Protein AF-A0A9D6EJG4-F1 (afdb_monomer_lite)

Sequence (67 aa):
MGREEHPRSAPTGPKRCPICRAKILVPDQEGIVVRNAILRVSAATGRASAKCPRCKAWVEVPLAYRQ

Secondary structure (DSSP, 8-state):
------------S--B-TTT--B-EEEETTEEEETT--EEE-TTT-EEEEE-TTT--EEEEEEE---

pLDDT: mean 74.29, std 15.09, range [40.25, 91.56]

Radius of gyration: 14.08 Å; chains: 1; bou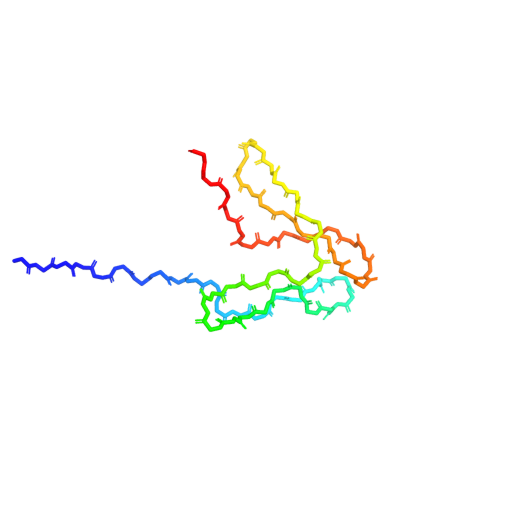nding box: 39×25×36 Å

Foldseek 3Di:
DDDPDDPPPQVQDQDADPPPRHGQWDADPVGIDGPPWDWDADPVPQWIWTQDPPPRDTHTDPDGDDD

Structure (mmCIF, N/CA/C/O backbone):
data_AF-A0A9D6EJG4-F1
#
_entry.id   AF-A0A9D6EJG4-F1
#
loop_
_atom_site.group_PDB
_atom_site.id
_atom_site.type_symbol
_atom_site.label_atom_id
_atom_site.label_alt_id
_atom_site.label_comp_id
_atom_site.label_asym_id
_atom_site.label_enti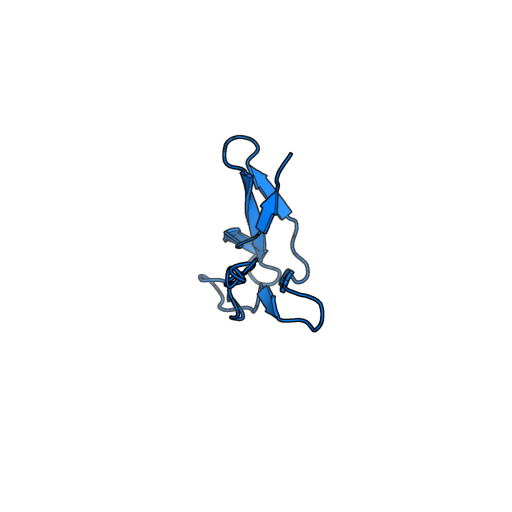ty_id
_atom_site.label_seq_id
_atom_site.pdbx_PDB_ins_code
_atom_site.Cartn_x
_atom_site.Cartn_y
_atom_site.Cartn_z
_atom_site.occupancy
_atom_site.B_iso_or_equiv
_atom_site.auth_seq_id
_atom_site.auth_comp_id
_atom_site.auth_asym_id
_atom_site.auth_atom_id
_atom_site.pdbx_PDB_model_num
ATOM 1 N N . MET A 1 1 ? -29.860 10.946 24.669 1.00 40.25 1 MET A N 1
ATOM 2 C CA . MET A 1 1 ? -28.559 10.248 24.587 1.00 40.25 1 MET A CA 1
ATOM 3 C C . MET A 1 1 ? -28.512 9.481 23.273 1.00 40.25 1 MET A C 1
ATOM 5 O O . MET A 1 1 ? -28.983 8.357 23.228 1.00 40.25 1 MET A O 1
ATOM 9 N N . GLY A 1 2 ? -28.033 10.103 22.195 1.00 43.97 2 GLY A N 1
ATOM 10 C CA . GLY A 1 2 ? -27.765 9.422 20.926 1.00 43.97 2 GLY A CA 1
ATOM 11 C C . GLY A 1 2 ? -26.271 9.519 20.664 1.00 43.97 2 GLY A C 1
ATOM 12 O O . GLY A 1 2 ? -25.753 10.627 20.577 1.00 43.97 2 GLY A O 1
ATOM 13 N N . ARG A 1 3 ? -25.557 8.392 20.649 1.00 53.00 3 ARG A N 1
ATOM 14 C CA . ARG A 1 3 ? -24.164 8.368 20.194 1.00 53.00 3 ARG A CA 1
ATOM 15 C C . ARG A 1 3 ? -24.218 8.260 18.676 1.00 53.00 3 ARG A C 1
ATOM 17 O O . ARG A 1 3 ? -24.647 7.237 18.160 1.00 53.00 3 ARG A O 1
ATOM 24 N N . GLU A 1 4 ? -23.851 9.334 17.989 1.00 45.56 4 GLU A N 1
ATOM 25 C CA . GLU A 1 4 ? -23.660 9.329 16.541 1.00 45.56 4 GLU A CA 1
ATOM 26 C C . GLU A 1 4 ? -22.483 8.403 16.213 1.00 45.56 4 GLU A C 1
ATOM 28 O O . GLU A 1 4 ? -21.325 8.684 16.535 1.00 45.56 4 GLU A O 1
ATOM 33 N N . GLU A 1 5 ? -22.793 7.247 15.632 1.00 49.88 5 GLU A N 1
ATOM 34 C CA . GLU A 1 5 ? -21.797 6.304 15.143 1.00 49.88 5 GLU A CA 1
ATOM 35 C C . GLU A 1 5 ? -21.134 6.893 13.896 1.00 49.88 5 GLU A C 1
ATOM 37 O O . GLU A 1 5 ? -21.705 6.938 12.809 1.00 49.88 5 GLU A O 1
ATOM 42 N N . HIS A 1 6 ? -19.913 7.392 14.068 1.00 51.09 6 HIS A N 1
ATOM 43 C CA . HIS A 1 6 ? -19.089 7.873 12.969 1.00 51.09 6 HIS A CA 1
ATOM 44 C C . HIS A 1 6 ? -18.717 6.684 12.067 1.00 51.09 6 HIS A C 1
ATOM 46 O O . HIS A 1 6 ? -18.023 5.775 12.542 1.00 51.09 6 HIS A O 1
ATOM 52 N N . PRO A 1 7 ? -19.101 6.654 10.775 1.00 46.22 7 PRO A N 1
ATOM 53 C CA . PRO A 1 7 ? -18.669 5.589 9.890 1.00 46.22 7 PRO A CA 1
ATOM 54 C C . PRO A 1 7 ? -17.169 5.769 9.657 1.00 46.22 7 PRO A C 1
ATOM 56 O O . PRO A 1 7 ? -16.737 6.592 8.847 1.00 46.22 7 PRO A O 1
ATOM 59 N N . ARG A 1 8 ? -16.345 5.002 10.384 1.00 53.00 8 ARG A N 1
ATOM 60 C CA . ARG A 1 8 ? -14.929 4.818 10.054 1.00 53.00 8 ARG A CA 1
ATOM 61 C C . ARG A 1 8 ? -14.883 4.165 8.682 1.00 53.00 8 ARG A C 1
ATOM 63 O O . ARG A 1 8 ? -14.872 2.945 8.556 1.00 53.00 8 ARG A O 1
ATOM 70 N N . SER A 1 9 ? -14.858 5.000 7.651 1.00 49.22 9 SER A N 1
ATOM 71 C CA . SER A 1 9 ? -14.583 4.606 6.278 1.00 49.22 9 SER A CA 1
ATOM 72 C C . SER A 1 9 ? -13.115 4.197 6.207 1.00 49.22 9 SER A C 1
ATOM 74 O O . SER A 1 9 ? -12.257 4.941 5.733 1.00 49.22 9 SER A O 1
ATOM 76 N N . ALA A 1 10 ? -12.796 3.022 6.753 1.00 54.59 10 ALA A N 1
ATOM 77 C CA . ALA A 1 10 ? -11.557 2.348 6.432 1.00 54.59 10 ALA A CA 1
ATOM 78 C C . ALA A 1 10 ? -11.546 2.184 4.904 1.00 54.59 10 ALA A C 1
ATOM 80 O O . ALA A 1 10 ? -12.572 1.790 4.342 1.00 54.59 10 ALA A O 1
ATOM 81 N N . PRO A 1 11 ? -10.449 2.518 4.206 1.00 54.12 11 PRO A N 1
ATOM 82 C CA . PRO A 1 11 ? -10.374 2.328 2.766 1.00 54.12 11 PRO A CA 1
ATOM 83 C C . PRO A 1 11 ? -10.525 0.833 2.462 1.00 54.12 11 PRO A C 1
ATOM 85 O O . PRO A 1 11 ? -9.591 0.047 2.587 1.00 54.12 11 PRO A O 1
ATOM 88 N N . THR A 1 12 ? -11.740 0.450 2.087 1.00 55.69 12 THR A N 1
ATOM 89 C CA . THR A 1 12 ? -12.263 -0.917 1.963 1.00 55.69 12 THR A CA 1
ATOM 90 C C . THR A 1 12 ? -11.948 -1.484 0.581 1.00 55.69 12 THR A C 1
ATOM 92 O O . THR A 1 12 ? -12.790 -2.049 -0.107 1.00 55.69 12 THR A O 1
ATOM 95 N N . GLY A 1 13 ? -10.712 -1.285 0.122 1.00 59.56 13 GLY A N 1
ATOM 96 C CA . GLY A 1 13 ? -10.311 -1.659 -1.226 1.00 59.56 13 GLY A CA 1
ATOM 97 C C . GLY A 1 13 ? -8.886 -2.194 -1.275 1.00 59.56 13 GLY A C 1
ATOM 98 O O . GLY A 1 13 ? -7.974 -1.546 -0.754 1.00 59.56 13 GLY A O 1
ATOM 99 N N . PRO A 1 14 ? -8.645 -3.343 -1.932 1.00 63.53 14 PRO A N 1
ATOM 100 C CA . PRO A 1 14 ? -7.291 -3.815 -2.161 1.00 63.53 14 PRO A CA 1
ATOM 101 C C . PRO A 1 14 ? -6.533 -2.810 -3.036 1.00 63.53 14 PRO A C 1
ATOM 103 O O . PRO A 1 14 ? -6.795 -2.692 -4.235 1.00 63.53 14 PRO A O 1
ATOM 106 N N . LYS A 1 15 ? -5.565 -2.087 -2.462 1.00 80.00 15 LYS A N 1
ATOM 107 C CA . LYS A 1 15 ? -4.690 -1.212 -3.252 1.00 80.00 15 LYS A CA 1
ATOM 108 C C . LYS A 1 15 ? -3.575 -2.023 -3.901 1.00 80.00 15 LYS A C 1
ATOM 110 O O . LYS A 1 15 ? -2.933 -2.891 -3.294 1.00 80.00 15 LYS A O 1
ATOM 115 N N . ARG A 1 16 ? -3.323 -1.695 -5.163 1.00 86.94 16 ARG A N 1
ATOM 116 C CA . ARG A 1 16 ? -2.260 -2.274 -5.980 1.00 86.94 16 ARG A CA 1
ATOM 117 C C . ARG A 1 16 ? -1.107 -1.288 -6.120 1.00 86.94 16 ARG A C 1
ATOM 119 O O . ARG A 1 16 ? -1.301 -0.080 -6.052 1.00 86.94 16 ARG A O 1
ATOM 126 N N . CYS A 1 17 ? 0.088 -1.814 -6.355 1.00 88.00 17 CYS A N 1
ATOM 127 C CA . CYS A 1 17 ? 1.234 -1.019 -6.766 1.00 88.00 17 CYS A CA 1
ATOM 128 C C . CYS A 1 17 ? 0.900 -0.267 -8.067 1.00 88.00 17 CYS A C 1
ATOM 130 O O . CYS A 1 17 ? 0.543 -0.935 -9.040 1.00 88.00 17 CYS A O 1
ATOM 132 N N . PRO A 1 18 ? 1.063 1.063 -8.147 1.00 88.88 18 PRO A N 1
ATOM 133 C CA . PRO A 1 18 ? 0.810 1.798 -9.388 1.00 88.88 18 PRO A CA 1
ATOM 134 C C . PRO A 1 18 ? 1.792 1.419 -10.509 1.00 88.88 18 PRO A C 1
ATOM 136 O O . PRO A 1 18 ? 1.466 1.570 -11.679 1.00 88.88 18 PRO A O 1
ATOM 139 N N . ILE A 1 19 ? 2.963 0.868 -10.162 1.00 91.00 1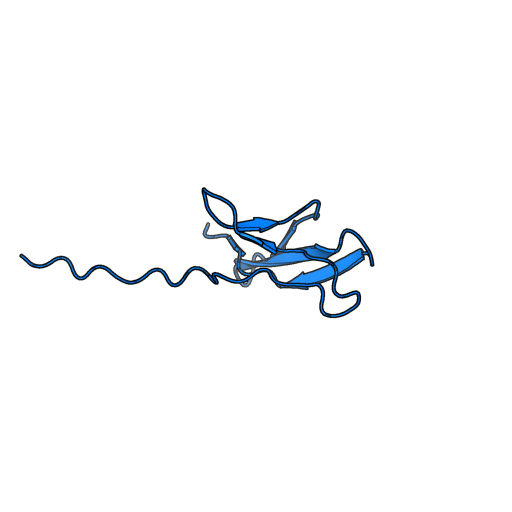9 ILE A N 1
ATOM 140 C CA . ILE A 1 19 ? 4.014 0.502 -11.122 1.00 91.00 19 ILE A CA 1
ATOM 141 C C . ILE A 1 19 ? 3.778 -0.890 -11.723 1.00 91.00 19 ILE A C 1
ATOM 143 O O . ILE A 1 19 ? 3.665 -1.043 -12.931 1.00 91.00 19 ILE A O 1
ATOM 147 N N . CYS A 1 20 ? 3.693 -1.929 -10.885 1.00 91.56 20 CYS A N 1
ATOM 148 C CA . CYS A 1 20 ? 3.622 -3.324 -11.352 1.00 91.56 20 CYS A CA 1
ATOM 149 C C . CYS A 1 20 ? 2.272 -4.007 -11.095 1.00 91.56 20 CYS A C 1
ATOM 151 O O . CYS A 1 20 ? 2.133 -5.210 -11.318 1.00 91.56 20 CYS A O 1
ATOM 153 N N . ARG A 1 21 ? 1.290 -3.269 -10.562 1.00 89.50 21 ARG A N 1
ATOM 154 C CA . ARG A 1 21 ? -0.066 -3.740 -10.223 1.00 89.50 21 ARG A CA 1
ATOM 155 C C . ARG A 1 21 ? -0.141 -4.902 -9.224 1.00 89.50 21 ARG A C 1
ATOM 157 O O . ARG A 1 21 ? -1.227 -5.439 -9.005 1.00 89.50 21 ARG A O 1
ATOM 164 N N . ALA A 1 22 ? 0.967 -5.273 -8.577 1.00 88.19 22 ALA A N 1
ATOM 165 C CA . ALA A 1 22 ? 0.964 -6.253 -7.492 1.00 88.19 22 ALA A CA 1
ATOM 166 C C . ALA A 1 22 ? 0.066 -5.776 -6.339 1.00 88.19 22 ALA A C 1
ATOM 168 O O . ALA A 1 22 ? 0.065 -4.590 -6.013 1.00 88.19 22 ALA A O 1
ATOM 169 N N . LYS A 1 23 ? -0.692 -6.686 -5.718 1.00 85.81 23 LYS A N 1
ATOM 170 C CA . LYS A 1 23 ? -1.510 -6.370 -4.536 1.00 85.81 23 LYS A CA 1
ATOM 171 C C . LYS A 1 23 ? -0.578 -6.019 -3.370 1.00 85.81 23 LYS A C 1
ATOM 173 O O . LYS A 1 23 ? 0.297 -6.816 -3.045 1.00 85.81 23 LYS A O 1
ATOM 178 N N . ILE A 1 24 ? -0.747 -4.832 -2.787 1.00 81.88 24 ILE A N 1
ATOM 179 C CA . ILE A 1 24 ? 0.057 -4.356 -1.646 1.00 81.88 24 ILE A CA 1
ATOM 180 C C . ILE A 1 24 ? -0.790 -4.349 -0.377 1.00 81.88 24 ILE A C 1
ATOM 182 O O . ILE A 1 24 ? -0.339 -4.829 0.659 1.00 81.88 24 ILE A O 1
ATOM 186 N N . LEU A 1 25 ? -2.019 -3.843 -0.478 1.00 79.75 25 LEU A N 1
ATOM 187 C CA . LEU A 1 25 ? -2.995 -3.841 0.604 1.00 79.75 25 LEU A CA 1
ATOM 188 C C . LEU A 1 25 ? -4.073 -4.865 0.281 1.00 79.75 25 LEU A C 1
ATOM 190 O O . LEU A 1 25 ? -4.604 -4.879 -0.834 1.00 79.75 25 LEU A O 1
ATOM 194 N N . VAL A 1 26 ? -4.374 -5.726 1.241 1.00 75.00 26 VAL A N 1
ATOM 195 C CA . VAL A 1 26 ? -5.438 -6.721 1.129 1.00 75.00 26 VAL A CA 1
ATOM 196 C C . VAL A 1 26 ? -6.333 -6.557 2.355 1.00 75.00 26 VAL A C 1
ATOM 198 O O . VAL A 1 26 ? -5.793 -6.515 3.462 1.00 75.00 26 VAL A O 1
ATOM 201 N N . PRO A 1 27 ? -7.658 -6.402 2.180 1.00 67.75 27 PRO A N 1
ATOM 202 C CA . PRO A 1 27 ? -8.570 -6.469 3.311 1.00 67.75 27 PRO A CA 1
ATOM 203 C C . PRO A 1 27 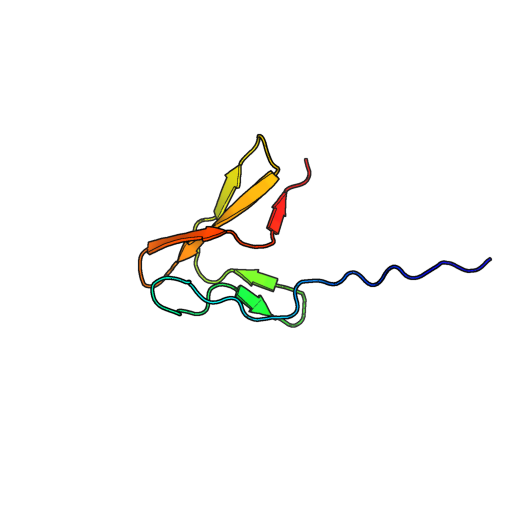? -8.478 -7.861 3.942 1.00 67.75 27 PRO A C 1
ATOM 205 O O . PRO A 1 27 ? -8.371 -8.860 3.228 1.00 67.75 27 PRO A O 1
ATOM 208 N N . ASP A 1 28 ? -8.495 -7.903 5.263 1.00 71.31 28 ASP A N 1
ATOM 209 C CA . ASP A 1 28 ? -8.500 -9.114 6.073 1.00 71.31 28 ASP A CA 1
ATOM 210 C C . ASP A 1 28 ? -9.611 -9.018 7.127 1.00 71.31 28 ASP A C 1
ATOM 212 O O . ASP A 1 28 ? -10.169 -7.939 7.335 1.00 71.31 28 ASP A O 1
ATOM 216 N N . GLN A 1 29 ? -9.946 -10.135 7.776 1.00 62.75 29 GLN A N 1
ATOM 217 C CA . GLN A 1 29 ? -11.064 -10.233 8.728 1.00 62.75 29 GLN A CA 1
ATOM 218 C C . GLN A 1 29 ? -10.981 -9.193 9.860 1.00 62.75 29 GLN A C 1
ATOM 220 O O . GLN A 1 29 ? -12.006 -8.701 10.321 1.00 62.75 29 GLN A O 1
ATOM 225 N N . GLU A 1 30 ? -9.766 -8.809 10.261 1.00 62.88 30 GLU A N 1
ATOM 226 C CA . GLU A 1 30 ? -9.512 -7.860 11.353 1.00 62.88 30 GLU A CA 1
ATOM 227 C C . GLU A 1 30 ? -9.085 -6.457 10.874 1.00 62.88 30 GLU A C 1
ATOM 229 O O . GLU A 1 30 ? -8.866 -5.561 11.689 1.00 62.88 30 GLU A O 1
ATOM 234 N N . GLY A 1 31 ? -8.965 -6.223 9.558 1.00 68.38 31 GLY A N 1
ATOM 235 C CA . GLY A 1 31 ? -8.593 -4.906 9.035 1.00 68.38 31 GLY A CA 1
ATOM 236 C C . GLY A 1 31 ? -7.864 -4.913 7.693 1.00 68.38 31 GLY A C 1
ATOM 237 O O . GLY A 1 31 ? -8.316 -5.485 6.706 1.00 68.38 31 GLY A O 1
ATOM 238 N N . ILE A 1 32 ? -6.749 -4.184 7.618 1.00 69.69 32 ILE A N 1
ATOM 239 C CA . ILE A 1 32 ? -5.966 -3.996 6.393 1.00 69.69 32 ILE A CA 1
ATOM 240 C C . ILE A 1 32 ? -4.572 -4.586 6.602 1.00 69.69 32 ILE A C 1
ATOM 242 O O . ILE A 1 32 ? -3.803 -4.089 7.423 1.00 69.69 32 ILE A O 1
ATOM 246 N N . VAL A 1 33 ? -4.210 -5.587 5.799 1.00 72.88 33 VAL A N 1
ATOM 247 C CA . VAL A 1 33 ? -2.873 -6.193 5.829 1.00 72.88 33 VAL A CA 1
ATOM 248 C C . VAL A 1 33 ? -2.017 -5.621 4.702 1.00 72.88 33 VAL A C 1
ATOM 250 O O . VAL A 1 33 ? -2.376 -5.692 3.521 1.00 72.88 33 VAL A O 1
ATOM 253 N N . VAL A 1 34 ? -0.845 -5.089 5.058 1.00 72.69 34 VAL A N 1
ATOM 254 C CA . VAL A 1 34 ? 0.208 -4.748 4.094 1.00 72.69 34 VAL A CA 1
ATOM 255 C C . VAL A 1 34 ? 1.103 -5.968 3.905 1.00 72.69 34 VAL A C 1
ATOM 257 O O . VAL A 1 34 ? 1.848 -6.353 4.802 1.00 72.69 34 VAL A O 1
ATOM 260 N N . ARG A 1 35 ? 1.045 -6.602 2.731 1.00 70.31 35 ARG A N 1
ATOM 261 C CA . ARG A 1 35 ? 1.789 -7.847 2.489 1.00 70.31 35 ARG A CA 1
ATOM 262 C C . ARG A 1 35 ? 3.274 -7.588 2.241 1.00 70.31 35 ARG A C 1
ATOM 264 O O . ARG A 1 35 ? 3.618 -6.929 1.261 1.00 70.31 35 ARG A O 1
ATOM 271 N N . ASN A 1 36 ? 4.132 -8.217 3.052 1.00 58.84 36 ASN A N 1
ATOM 272 C CA . ASN A 1 36 ? 5.573 -8.381 2.802 1.00 58.84 36 ASN A CA 1
ATOM 273 C C . ASN A 1 36 ? 6.293 -7.084 2.407 1.00 58.84 36 ASN A C 1
ATOM 275 O O . ASN A 1 36 ? 7.079 -7.058 1.456 1.00 58.84 36 ASN A O 1
ATOM 279 N N . ALA A 1 37 ? 6.001 -6.001 3.122 1.00 64.81 37 ALA A N 1
ATOM 280 C CA . ALA A 1 37 ? 6.567 -4.697 2.840 1.00 64.81 37 ALA A CA 1
ATOM 281 C C . ALA A 1 37 ? 7.316 -4.158 4.054 1.00 64.81 37 ALA A C 1
ATOM 283 O O . ALA A 1 37 ? 6.777 -4.101 5.156 1.00 64.81 37 ALA A O 1
ATOM 284 N N . ILE A 1 38 ? 8.541 -3.690 3.821 1.00 79.81 38 ILE A N 1
ATOM 285 C CA . ILE A 1 38 ? 9.191 -2.753 4.736 1.00 79.81 38 ILE A CA 1
ATOM 286 C C . ILE A 1 38 ? 8.308 -1.503 4.770 1.00 79.81 38 ILE A C 1
ATOM 288 O O . ILE A 1 38 ? 7.989 -0.950 3.710 1.00 79.81 38 ILE A O 1
ATOM 292 N N . LEU A 1 39 ? 7.909 -1.086 5.970 1.00 85.94 39 LEU A N 1
ATOM 293 C CA . LEU A 1 39 ? 7.169 0.149 6.189 1.00 85.94 39 LEU A CA 1
ATOM 294 C C . LEU A 1 39 ? 8.144 1.280 6.502 1.00 85.94 39 LEU A C 1
ATOM 296 O O . LEU A 1 39 ? 9.047 1.136 7.322 1.00 85.94 39 LEU A O 1
ATOM 300 N N . ARG A 1 40 ? 7.942 2.420 5.851 1.00 87.88 40 ARG A N 1
ATOM 301 C CA . ARG A 1 40 ? 8.605 3.680 6.173 1.00 87.88 40 ARG A CA 1
ATOM 302 C C . ARG A 1 40 ? 7.544 4.667 6.625 1.00 87.88 40 ARG A C 1
ATOM 304 O O . ARG A 1 40 ? 6.613 4.934 5.871 1.00 87.88 40 ARG A O 1
ATOM 311 N N . VAL A 1 41 ? 7.706 5.223 7.819 1.00 87.62 41 VAL A N 1
ATOM 312 C CA . VAL A 1 41 ? 6.823 6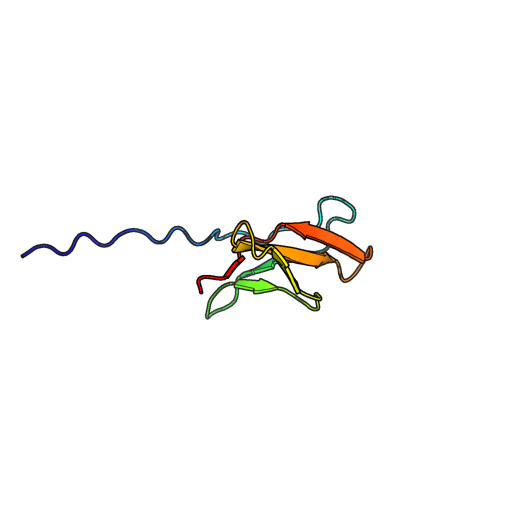.264 8.357 1.00 87.62 41 VAL A CA 1
ATOM 313 C C . VAL A 1 41 ? 7.561 7.599 8.331 1.00 87.62 41 VAL A C 1
ATOM 315 O O . VAL A 1 41 ? 8.716 7.690 8.745 1.00 87.62 41 VAL A O 1
ATOM 318 N N . SER A 1 42 ? 6.912 8.639 7.812 1.00 84.94 42 SER A N 1
ATOM 319 C CA . SER A 1 42 ? 7.399 10.014 7.907 1.00 84.94 42 SER A CA 1
ATOM 320 C C . SER A 1 42 ? 7.002 10.596 9.261 1.00 84.94 42 SER A C 1
ATOM 322 O O . SER A 1 42 ? 5.821 10.839 9.492 1.00 84.94 42 SER A O 1
ATOM 324 N N . ALA A 1 43 ? 7.972 10.863 10.137 1.00 82.88 43 ALA A N 1
ATOM 325 C CA . ALA A 1 43 ? 7.704 11.467 11.446 1.00 82.88 43 ALA A CA 1
ATOM 326 C C . ALA A 1 43 ? 7.042 12.855 11.334 1.00 82.88 43 ALA A C 1
ATOM 328 O O . ALA A 1 43 ? 6.183 13.191 12.138 1.00 82.88 43 ALA A O 1
ATOM 329 N N . ALA A 1 44 ? 7.388 13.630 10.301 1.00 85.50 44 ALA A N 1
ATOM 330 C CA . ALA A 1 44 ? 6.856 14.977 10.091 1.00 85.50 44 ALA A CA 1
ATOM 331 C C . ALA A 1 44 ? 5.371 15.006 9.685 1.00 85.50 44 ALA A C 1
ATOM 333 O O . ALA A 1 44 ? 4.689 15.993 9.931 1.00 85.50 44 ALA A O 1
ATOM 334 N N . THR A 1 45 ? 4.868 13.954 9.030 1.00 84.62 45 THR A N 1
ATOM 335 C CA . THR A 1 45 ? 3.499 13.940 8.469 1.00 84.62 45 THR A CA 1
ATOM 336 C C . THR A 1 45 ? 2.631 12.795 8.985 1.00 84.62 45 THR A C 1
ATOM 338 O O . THR A 1 45 ? 1.439 12.754 8.693 1.00 84.62 45 THR A O 1
ATOM 341 N N . GLY A 1 46 ? 3.219 11.823 9.686 1.00 83.69 46 GLY A N 1
ATOM 342 C CA . GLY A 1 46 ? 2.558 10.587 10.109 1.00 83.69 46 GLY A CA 1
ATOM 343 C C . GLY A 1 46 ? 2.199 9.630 8.965 1.00 83.69 46 GLY A C 1
ATOM 344 O O . GLY A 1 46 ? 1.601 8.582 9.215 1.00 83.69 46 GLY A O 1
ATOM 345 N N . ARG A 1 47 ? 2.543 9.962 7.709 1.00 85.81 47 ARG A N 1
ATOM 346 C CA . ARG A 1 47 ? 2.224 9.138 6.535 1.00 85.81 47 ARG A CA 1
ATOM 347 C C . ARG A 1 47 ? 3.135 7.922 6.444 1.00 85.81 47 ARG A C 1
ATOM 349 O O . ARG A 1 47 ? 4.346 8.028 6.656 1.00 85.81 47 ARG A O 1
ATOM 356 N N . ALA A 1 48 ? 2.564 6.788 6.048 1.00 86.81 48 ALA A N 1
ATOM 357 C CA . ALA A 1 48 ? 3.297 5.551 5.828 1.00 86.81 48 ALA A CA 1
ATOM 358 C C . ALA A 1 48 ? 3.422 5.201 4.339 1.00 86.81 48 ALA A C 1
ATOM 360 O O . ALA A 1 48 ? 2.506 5.372 3.536 1.00 86.81 48 ALA A O 1
ATOM 361 N N . SER A 1 49 ? 4.571 4.646 3.974 1.00 89.12 49 SER A N 1
ATOM 362 C CA . SER A 1 49 ? 4.827 4.032 2.675 1.00 89.12 49 SER A CA 1
ATOM 363 C C . SER A 1 49 ? 5.273 2.590 2.858 1.00 89.12 49 SER A C 1
ATOM 365 O O . SER A 1 49 ? 6.019 2.272 3.779 1.00 89.12 49 SER A O 1
ATOM 367 N N . ALA A 1 50 ? 4.850 1.724 1.949 1.00 89.25 50 ALA A N 1
ATOM 368 C CA . ALA A 1 50 ? 5.204 0.316 1.915 1.00 89.25 50 ALA A CA 1
ATOM 369 C C . ALA A 1 50 ? 6.059 0.016 0.681 1.00 89.25 50 ALA A C 1
ATOM 371 O O . ALA A 1 50 ? 5.760 0.479 -0.425 1.00 89.25 50 ALA A O 1
ATOM 372 N N . LYS A 1 51 ? 7.113 -0.787 0.845 1.00 89.25 51 LYS A N 1
ATOM 373 C CA . LYS A 1 51 ? 7.903 -1.287 -0.285 1.00 89.25 51 LYS A CA 1
ATOM 374 C C . LYS A 1 51 ? 7.162 -2.414 -1.007 1.00 89.25 51 LYS A C 1
ATOM 376 O O . LYS A 1 51 ? 6.845 -3.437 -0.411 1.00 89.25 51 LYS A O 1
ATOM 381 N N . CYS A 1 52 ? 6.916 -2.260 -2.307 1.00 88.81 52 CYS A N 1
ATOM 382 C CA . CYS A 1 52 ? 6.251 -3.278 -3.115 1.00 88.81 52 CYS A CA 1
ATOM 383 C C . CYS A 1 52 ? 7.072 -4.583 -3.138 1.00 88.81 52 CYS A C 1
ATOM 385 O O . CYS A 1 52 ? 8.248 -4.546 -3.512 1.00 88.81 52 CYS A O 1
ATOM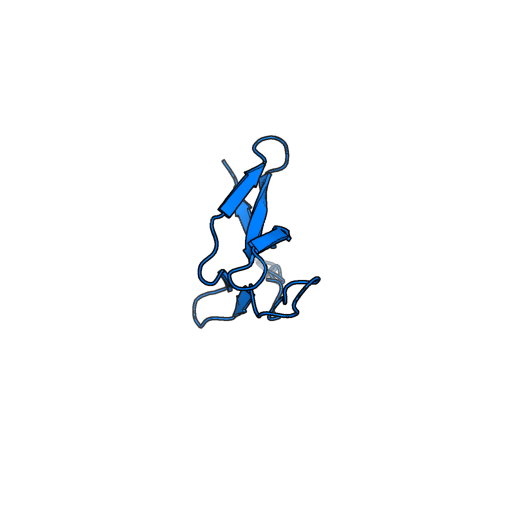 387 N N . PRO A 1 53 ? 6.478 -5.756 -2.852 1.00 85.81 53 PRO A N 1
ATOM 388 C CA . PRO A 1 53 ? 7.226 -7.011 -2.834 1.00 85.81 53 PRO A CA 1
ATOM 389 C C . PRO A 1 53 ? 7.697 -7.445 -4.229 1.00 85.81 53 PRO A C 1
ATOM 391 O O . PRO A 1 53 ? 8.686 -8.170 -4.327 1.00 85.81 53 PRO A O 1
ATOM 394 N N . ARG A 1 54 ? 7.041 -6.981 -5.305 1.00 89.75 54 ARG A N 1
ATOM 395 C CA . ARG A 1 54 ? 7.366 -7.354 -6.690 1.00 89.75 54 ARG A CA 1
ATOM 396 C C . ARG A 1 54 ? 8.403 -6.423 -7.318 1.00 89.75 54 ARG A C 1
ATOM 398 O O . ARG A 1 54 ? 9.513 -6.857 -7.580 1.00 89.75 54 ARG A O 1
ATOM 405 N N . CYS A 1 55 ? 8.071 -5.147 -7.525 1.00 91.56 55 CYS A N 1
ATOM 406 C CA . CYS A 1 55 ? 8.968 -4.199 -8.204 1.00 91.56 55 CYS A CA 1
ATOM 407 C C . CYS A 1 55 ? 9.842 -3.363 -7.264 1.00 91.56 55 CYS A C 1
ATOM 409 O O . CYS A 1 55 ? 10.605 -2.529 -7.733 1.00 91.56 55 CYS A O 1
ATOM 411 N N . LYS A 1 56 ? 9.712 -3.542 -5.943 1.00 90.19 56 LYS A N 1
ATOM 412 C CA . LYS A 1 56 ? 10.519 -2.855 -4.921 1.00 90.19 56 LYS A CA 1
ATOM 413 C C . LYS A 1 56 ? 10.339 -1.328 -4.842 1.00 90.19 56 LYS A C 1
ATOM 415 O O . LYS A 1 56 ? 11.010 -0.703 -4.024 1.00 90.19 56 LYS A O 1
ATOM 420 N N . ALA A 1 57 ? 9.409 -0.745 -5.603 1.00 90.25 57 ALA A N 1
ATOM 421 C CA . ALA A 1 57 ? 9.024 0.663 -5.495 1.00 90.25 57 ALA A CA 1
ATOM 422 C C . ALA A 1 57 ? 8.338 0.971 -4.152 1.00 90.25 57 ALA A C 1
ATOM 424 O O . ALA A 1 57 ? 7.652 0.113 -3.592 1.00 90.25 57 ALA A O 1
ATOM 425 N N . TRP A 1 58 ? 8.484 2.200 -3.663 1.00 90.25 58 TRP A N 1
ATOM 426 C CA . TRP A 1 58 ? 7.760 2.698 -2.492 1.00 90.25 58 TRP A CA 1
ATOM 427 C C . TRP A 1 58 ? 6.370 3.191 -2.895 1.00 90.25 58 TRP A C 1
ATOM 429 O O . TRP A 1 58 ? 6.229 3.901 -3.887 1.00 90.25 58 TRP A O 1
ATOM 439 N N . VAL A 1 59 ? 5.344 2.799 -2.141 1.00 87.75 59 VAL A N 1
ATOM 440 C CA . VAL A 1 59 ? 3.945 3.153 -2.410 1.00 87.75 59 VAL A CA 1
ATOM 441 C C . VAL A 1 59 ? 3.308 3.663 -1.126 1.00 87.75 59 VAL A C 1
ATOM 443 O O . VAL A 1 59 ? 3.396 2.990 -0.101 1.00 87.75 59 VAL A O 1
ATOM 446 N N . GLU A 1 60 ? 2.664 4.830 -1.172 1.00 87.38 60 GLU A N 1
ATOM 447 C CA . GLU A 1 60 ? 1.931 5.369 -0.023 1.00 87.38 60 GLU A CA 1
ATOM 448 C C . GLU A 1 60 ? 0.767 4.432 0.342 1.00 87.38 60 GLU A C 1
ATOM 450 O O . GLU A 1 60 ? -0.027 4.019 -0.511 1.00 87.38 60 GLU A O 1
ATOM 455 N N . VAL A 1 61 ? 0.681 4.069 1.620 1.00 84.44 61 VAL A N 1
ATOM 456 C CA . VAL A 1 61 ? -0.365 3.197 2.160 1.00 84.44 61 VAL A CA 1
ATOM 457 C C . VAL A 1 61 ? -1.186 3.974 3.184 1.00 84.44 61 VAL A C 1
ATOM 459 O O . VAL A 1 61 ? -0.639 4.840 3.862 1.00 84.44 61 VAL A O 1
ATOM 462 N N . PRO A 1 62 ? -2.494 3.695 3.328 1.00 78.12 62 PRO A N 1
ATOM 463 C CA . PRO A 1 62 ? -3.367 4.439 4.230 1.00 78.12 62 PRO A CA 1
ATOM 464 C C . PRO A 1 62 ? -3.189 3.987 5.690 1.00 78.12 62 PRO A C 1
ATOM 466 O O . PRO A 1 62 ? -4.164 3.751 6.395 1.00 78.12 62 PRO A O 1
ATOM 469 N N . LEU A 1 63 ? -1.942 3.815 6.131 1.00 76.44 63 LEU A N 1
ATOM 470 C CA . LEU A 1 63 ? -1.601 3.639 7.534 1.00 76.44 63 LEU A CA 1
ATOM 471 C C . LEU A 1 63 ? -1.165 5.002 8.068 1.00 76.44 63 LEU A C 1
ATOM 473 O O . LEU A 1 63 ? -0.313 5.665 7.473 1.00 76.44 63 LEU A O 1
ATOM 477 N N . ALA A 1 64 ? -1.758 5.413 9.181 1.00 67.69 64 ALA A N 1
ATOM 478 C CA . ALA A 1 64 ? -1.333 6.586 9.927 1.00 67.69 64 ALA A CA 1
ATOM 479 C C . ALA A 1 64 ? -0.733 6.110 11.248 1.00 67.69 64 ALA A C 1
ATOM 481 O O . ALA A 1 64 ? -1.386 5.374 11.987 1.00 67.69 64 ALA A O 1
ATOM 482 N N . TYR A 1 65 ? 0.496 6.527 11.538 1.00 63.78 65 TYR A N 1
ATOM 483 C CA . TYR A 1 65 ? 1.101 6.308 12.847 1.00 63.78 65 TYR A CA 1
ATOM 484 C C . TYR A 1 65 ? 0.839 7.548 13.701 1.00 63.78 65 TYR A C 1
ATOM 486 O O . TYR A 1 65 ? 1.309 8.639 13.375 1.00 63.78 65 TYR A O 1
ATOM 494 N N . ARG A 1 66 ? 0.019 7.394 14.742 1.00 59.53 66 ARG A N 1
ATOM 495 C CA . ARG A 1 66 ? -0.271 8.441 15.727 1.00 59.53 66 ARG A CA 1
ATOM 496 C C . ARG A 1 66 ? 0.649 8.179 16.919 1.00 59.53 66 ARG A C 1
ATOM 498 O O . ARG A 1 66 ? 0.602 7.078 17.459 1.00 59.53 66 ARG A O 1
ATOM 505 N N . GLN A 1 67 ? 1.499 9.149 17.240 1.00 54.25 67 GLN A N 1
ATOM 506 C CA . GLN A 1 67 ? 2.328 9.141 18.447 1.00 54.25 67 GLN A CA 1
ATOM 507 C C . GLN A 1 67 ? 1.562 9.803 19.584 1.00 54.25 67 GLN A C 1
ATOM 509 O O . GLN A 1 67 ? 0.855 10.793 19.278 1.00 54.25 67 GLN A O 1
#